Protein AF-A0AAV4BTY3-F1 (afdb_monomer_lite)

Foldseek 3Di:
DPDPVPPPPDDPVPPPPPPDDDDDDDDDDDDDDDDDDDDDDDDDDCPPPPDVVVVDADPLLVVVLLVVLVVCVVVVHQLQNQQCVLVVLCVVCVPDPSSPRNPSHSVNSVCCVVVNVVVVVVVVVVVVCPDPVHDDDDDDPVVCPVVVVVVVVDDDDDDDDDDDDDD

Organism: NCBI:txid259542

pLDDT: mean 70.31, std 22.99, range [29.03, 96.31]

Sequence (167 aa):
MGEALKSHAKSSKHVSLSTGKKSHVVKPVEAPCVENETDTSSSNANTQKSSIASFVSDENVLEAEMLWAFWAVPSHFSSNSCEKISALFQGMFKDSEIAKKVSCGKDKVSYLCIFGLGTYFLQQIKDKMTRPDGFVLMFDESLNRDLDKKKKNGFTCPDVEYGQGKI

Radius of gyration: 28.49 Å; chains: 1; bounding box: 60×64×82 Å

Structure (mmCIF, N/CA/C/O backbone):
data_AF-A0AAV4BTY3-F1
#
_entry.id   AF-A0AAV4BTY3-F1
#
loop_
_atom_site.group_PDB
_atom_site.id
_atom_site.type_symbol
_atom_site.label_atom_id
_atom_site.label_alt_id
_atom_site.label_comp_id
_atom_site.label_asym_id
_atom_site.label_entity_id
_atom_site.label_seq_id
_atom_site.pdbx_PDB_ins_code
_atom_site.Cartn_x
_atom_site.Cartn_y
_atom_site.Cartn_z
_atom_site.occupancy
_atom_site.B_iso_or_equiv
_atom_site.auth_seq_id
_atom_site.auth_comp_id
_atom_site.auth_asym_id
_atom_site.auth_atom_id
_atom_site.pdbx_PDB_model_num
ATOM 1 N N . MET A 1 1 ? 40.484 21.852 2.180 1.00 51.50 1 MET A N 1
ATOM 2 C CA . MET A 1 1 ? 39.309 21.145 2.739 1.00 51.50 1 MET A CA 1
ATOM 3 C C . MET A 1 1 ? 39.727 20.533 4.067 1.00 51.50 1 MET A C 1
ATOM 5 O O . MET A 1 1 ? 40.607 19.689 4.045 1.00 51.50 1 MET A O 1
ATOM 9 N N . GLY A 1 2 ? 39.205 20.986 5.211 1.00 56.28 2 GLY A N 1
ATOM 10 C CA . GLY A 1 2 ? 39.660 20.430 6.498 1.00 56.28 2 GLY A CA 1
ATOM 11 C C . GLY A 1 2 ? 39.089 21.030 7.785 1.00 56.28 2 GLY A C 1
ATOM 12 O O . GLY A 1 2 ? 39.280 20.438 8.837 1.00 56.28 2 GLY A O 1
ATOM 13 N N . GLU A 1 3 ? 38.357 22.146 7.731 1.00 55.88 3 GLU A N 1
ATOM 14 C CA . GLU A 1 3 ? 37.873 22.817 8.955 1.00 55.88 3 GLU A CA 1
ATOM 15 C C . GLU A 1 3 ? 36.356 22.653 9.195 1.00 55.88 3 GLU A C 1
ATOM 17 O O . GLU A 1 3 ? 35.893 22.769 10.325 1.00 55.88 3 GLU A O 1
ATOM 22 N N . ALA A 1 4 ? 35.563 22.283 8.180 1.00 46.16 4 ALA A N 1
ATOM 23 C CA . ALA A 1 4 ? 34.104 22.145 8.318 1.00 46.16 4 ALA A CA 1
ATOM 24 C C . ALA A 1 4 ? 33.657 20.858 9.046 1.00 46.16 4 ALA A C 1
ATOM 26 O O . ALA A 1 4 ? 32.582 20.818 9.636 1.00 46.16 4 ALA A O 1
ATOM 27 N N . LEU A 1 5 ? 34.484 19.806 9.045 1.00 53.25 5 LEU A N 1
ATOM 28 C CA . LEU A 1 5 ? 34.153 18.520 9.677 1.00 53.25 5 LEU A CA 1
ATOM 29 C C . LEU A 1 5 ? 34.348 18.535 11.205 1.00 53.25 5 LEU A C 1
ATOM 31 O O . LEU A 1 5 ? 33.821 17.674 11.905 1.00 53.25 5 LEU A O 1
ATOM 35 N N . LYS A 1 6 ? 35.086 19.515 11.745 1.00 56.88 6 LYS A N 1
ATOM 36 C CA . LYS A 1 6 ? 35.454 19.567 13.171 1.00 56.88 6 LYS A CA 1
ATOM 37 C C . LYS A 1 6 ? 34.403 20.228 14.071 1.00 56.88 6 LYS A C 1
ATOM 39 O O . LYS A 1 6 ? 34.493 20.088 15.289 1.00 56.88 6 LYS A O 1
ATOM 44 N N . SER A 1 7 ? 33.405 20.916 13.511 1.00 54.94 7 SER A N 1
ATOM 45 C CA . SER A 1 7 ? 32.426 21.691 14.292 1.00 54.94 7 SER A CA 1
ATOM 46 C C . SER A 1 7 ? 31.209 20.886 14.771 1.00 54.94 7 SER A C 1
ATOM 48 O O . SER A 1 7 ? 30.595 21.259 15.767 1.00 54.94 7 SER A O 1
ATOM 50 N N . HIS A 1 8 ? 30.882 19.748 14.146 1.00 50.41 8 HIS A N 1
ATOM 51 C CA . HIS A 1 8 ? 29.695 18.956 14.512 1.00 50.41 8 HIS A CA 1
ATOM 52 C C . HIS A 1 8 ? 29.920 17.936 15.643 1.00 50.41 8 HIS A C 1
ATOM 54 O O . HIS A 1 8 ? 28.957 17.438 16.222 1.00 50.41 8 HIS A O 1
ATOM 60 N N . ALA A 1 9 ? 31.172 17.659 16.020 1.00 53.56 9 ALA A N 1
ATOM 61 C CA . ALA A 1 9 ? 31.509 16.645 17.027 1.00 53.56 9 ALA A CA 1
ATOM 62 C C . ALA A 1 9 ? 31.341 17.106 18.494 1.00 53.56 9 ALA A C 1
ATOM 64 O O . ALA A 1 9 ? 31.616 16.335 19.410 1.00 53.56 9 ALA A O 1
ATOM 65 N N . LYS A 1 10 ? 30.911 18.352 18.747 1.00 57.56 10 LYS A N 1
ATOM 66 C CA . LYS A 1 10 ? 30.806 18.934 20.104 1.00 57.56 10 LYS A CA 1
ATOM 67 C C . LYS A 1 10 ? 29.408 19.452 20.461 1.00 57.56 10 LYS A C 1
ATOM 69 O O . LYS A 1 10 ? 29.269 20.377 21.256 1.00 57.56 10 LYS A O 1
ATOM 74 N N . SER A 1 11 ? 28.350 18.861 19.906 1.00 56.75 11 SER A N 1
ATOM 75 C CA . SER A 1 11 ? 27.002 19.130 20.417 1.00 56.75 11 SER A CA 1
ATOM 76 C C . SER A 1 11 ? 26.830 18.487 21.798 1.00 56.75 11 SER A C 1
ATOM 78 O O . SER A 1 11 ? 26.902 17.267 21.946 1.00 56.75 11 SER A O 1
ATOM 80 N N . SER A 1 12 ? 26.573 19.318 22.810 1.00 54.47 12 SER A N 1
ATOM 81 C CA . SER A 1 12 ? 26.396 18.932 24.221 1.00 54.47 12 SER A CA 1
ATOM 82 C C . SER A 1 12 ? 25.313 17.857 24.445 1.00 54.47 12 SER A C 1
ATOM 84 O O . SER A 1 12 ? 25.351 17.118 25.425 1.00 54.47 12 SER A O 1
ATOM 86 N N . LYS A 1 13 ? 24.383 17.680 23.495 1.00 58.53 13 LYS A N 1
ATOM 87 C CA . LYS A 1 13 ? 23.300 16.684 23.585 1.00 58.53 13 LYS A CA 1
ATOM 88 C C . LYS A 1 13 ? 23.772 15.223 23.495 1.00 58.53 13 LYS A C 1
ATOM 90 O O . LYS A 1 13 ? 23.005 14.338 23.847 1.00 58.53 13 LYS A O 1
ATOM 95 N N . HIS A 1 14 ? 25.003 14.964 23.042 1.00 46.62 14 HIS A N 1
ATOM 96 C CA . HIS A 1 14 ? 25.548 13.606 22.885 1.00 46.62 14 HIS A CA 1
ATOM 97 C C . HIS A 1 14 ? 26.489 13.159 24.022 1.00 46.62 14 HIS A C 1
ATOM 99 O O . HIS A 1 14 ? 26.862 11.989 24.074 1.00 46.62 14 HIS A O 1
ATOM 105 N N . VAL A 1 15 ? 26.883 14.057 24.936 1.00 48.66 15 VAL A N 1
ATOM 106 C CA . VAL A 1 15 ? 27.882 13.761 25.987 1.00 48.66 15 VAL A CA 1
ATOM 107 C C . VAL A 1 15 ? 27.252 13.180 27.261 1.00 48.66 15 VAL A C 1
ATOM 109 O O . VAL A 1 15 ? 27.940 12.522 28.034 1.00 48.66 15 VAL A O 1
ATOM 112 N N . SER A 1 16 ? 25.943 13.329 27.480 1.00 49.28 16 SER A N 1
ATOM 113 C CA . SER A 1 16 ? 25.290 12.842 28.708 1.00 49.28 16 SER A CA 1
ATOM 114 C C . SER A 1 16 ? 24.873 11.364 28.689 1.00 49.28 16 SER A C 1
ATOM 116 O O . SER A 1 16 ? 24.364 10.874 29.693 1.00 49.28 16 SER A O 1
ATOM 118 N N . LEU A 1 17 ? 25.087 10.633 27.587 1.00 51.28 17 LEU A N 1
ATOM 119 C CA . LEU A 1 17 ? 24.644 9.235 27.441 1.00 51.28 17 LEU A CA 1
ATOM 120 C C . LEU A 1 17 ? 25.786 8.212 27.317 1.00 51.28 17 LEU A C 1
ATOM 122 O O . LEU A 1 17 ? 25.522 7.015 27.254 1.00 51.28 17 LEU A O 1
ATOM 126 N N . SER A 1 18 ? 27.054 8.636 27.326 1.00 50.47 18 SER A N 1
ATOM 127 C CA . SER A 1 18 ? 28.204 7.723 27.201 1.00 50.47 18 SER A CA 1
ATOM 128 C C . SER A 1 18 ? 28.766 7.207 28.534 1.00 50.47 18 SER A C 1
ATOM 130 O O . SER A 1 18 ? 29.656 6.357 28.533 1.00 50.47 18 SER A O 1
ATOM 132 N N . THR A 1 19 ? 28.219 7.625 29.679 1.00 44.66 19 THR A N 1
ATOM 133 C CA . THR A 1 19 ? 28.652 7.168 31.016 1.00 44.66 19 THR A CA 1
ATOM 134 C C . THR A 1 19 ? 27.807 6.028 31.598 1.00 44.66 19 THR A C 1
ATOM 136 O O . THR A 1 19 ? 27.775 5.832 32.809 1.00 44.66 19 THR A O 1
ATOM 139 N N . GLY A 1 20 ? 27.151 5.231 30.751 1.00 40.91 20 GLY A N 1
ATOM 140 C CA . GLY A 1 20 ? 26.385 4.050 31.161 1.00 40.91 20 GLY A CA 1
ATOM 141 C C . GLY A 1 20 ? 26.815 2.785 30.421 1.00 40.91 20 GLY A C 1
ATOM 142 O O . GLY A 1 20 ? 26.149 2.354 29.488 1.00 40.91 20 GLY A O 1
ATOM 143 N N . LYS A 1 21 ? 27.925 2.164 30.836 1.00 42.62 21 LYS A N 1
ATOM 144 C CA . LYS A 1 21 ? 28.315 0.813 30.394 1.00 42.62 21 LYS A CA 1
ATOM 145 C C . LYS A 1 21 ? 27.255 -0.211 30.819 1.00 42.62 21 LYS A C 1
ATOM 147 O O . LYS A 1 21 ? 27.113 -0.449 32.014 1.00 42.62 21 LYS A O 1
ATOM 152 N N . LYS A 1 22 ? 26.651 -0.927 29.865 1.00 37.06 22 LYS A N 1
ATOM 153 C CA . LYS A 1 22 ? 26.330 -2.358 30.016 1.00 37.06 22 LYS A CA 1
ATOM 154 C C . LYS A 1 22 ? 26.636 -3.084 28.708 1.00 37.06 22 LYS A C 1
ATOM 156 O O . LYS A 1 22 ? 25.929 -2.949 27.718 1.00 37.06 22 LYS A O 1
ATOM 161 N N . SER A 1 23 ? 27.748 -3.812 28.729 1.00 36.94 23 SER A N 1
ATOM 162 C CA . SER A 1 23 ? 28.118 -4.800 27.721 1.00 36.94 23 SER A CA 1
ATOM 163 C C . SER A 1 23 ? 27.135 -5.962 27.818 1.00 36.94 23 SER A C 1
ATOM 165 O O . SER A 1 23 ? 27.053 -6.590 28.873 1.00 36.94 23 SER A O 1
ATOM 167 N N . HIS A 1 24 ? 26.392 -6.246 26.751 1.00 38.50 24 HIS A N 1
ATOM 168 C CA . HIS A 1 24 ? 25.762 -7.548 26.586 1.00 38.50 24 HIS A CA 1
ATOM 169 C C . HIS A 1 24 ? 26.289 -8.155 25.292 1.00 38.50 24 HIS A C 1
ATOM 171 O O . HIS A 1 24 ? 25.902 -7.780 24.189 1.00 38.50 24 HIS A O 1
ATOM 177 N N . VAL A 1 25 ? 27.243 -9.065 25.457 1.00 36.22 25 VAL A N 1
ATOM 178 C CA . VAL A 1 25 ? 27.734 -9.940 24.397 1.00 36.22 25 VAL A CA 1
ATOM 179 C C . VAL A 1 25 ? 26.576 -10.856 24.002 1.00 36.22 25 VAL A C 1
ATOM 181 O O . VAL A 1 25 ? 26.042 -11.574 24.848 1.00 36.22 25 VAL A O 1
ATOM 184 N N . VAL A 1 26 ? 26.166 -10.818 22.737 1.00 34.16 26 VAL A N 1
ATOM 185 C CA . VAL A 1 26 ? 25.197 -11.763 22.169 1.00 34.16 26 VAL A CA 1
ATOM 186 C C . VAL A 1 26 ? 25.995 -12.823 21.416 1.00 34.16 26 VAL A C 1
ATOM 188 O O . VAL A 1 26 ? 26.658 -12.517 20.428 1.00 34.16 26 VAL A O 1
ATOM 191 N N . LYS A 1 27 ? 25.971 -14.063 21.912 1.00 37.09 27 LYS A N 1
ATOM 192 C CA . LYS A 1 27 ? 26.385 -15.242 21.139 1.00 37.09 27 LYS A CA 1
ATOM 193 C C . LYS A 1 27 ? 25.177 -15.745 20.335 1.00 37.09 27 LYS A C 1
ATOM 195 O O . LYS A 1 27 ? 24.070 -15.701 20.874 1.00 37.09 27 LYS A O 1
ATOM 200 N N . PRO A 1 28 ? 25.358 -16.238 19.100 1.00 37.91 28 PRO A N 1
ATOM 201 C CA . PRO A 1 28 ? 24.285 -16.880 18.356 1.00 37.91 28 PRO A CA 1
ATOM 202 C C . PRO A 1 28 ? 24.123 -18.325 18.849 1.00 37.91 28 PRO A C 1
ATOM 204 O O . PRO A 1 28 ? 25.122 -19.006 19.082 1.00 37.91 28 PRO A O 1
ATOM 207 N N . VAL A 1 29 ? 22.887 -18.792 19.031 1.00 32.47 29 VAL A N 1
ATOM 208 C CA . VAL A 1 29 ? 22.607 -20.214 19.266 1.00 32.47 29 VAL A CA 1
ATOM 209 C C . VAL A 1 29 ? 21.457 -20.666 18.371 1.00 32.47 29 VAL A C 1
ATOM 211 O O . VAL A 1 29 ? 20.383 -20.065 18.359 1.00 32.47 29 VAL A O 1
ATOM 214 N N . GLU A 1 30 ? 21.758 -21.684 17.571 1.00 35.34 30 GLU A N 1
ATOM 215 C CA . GLU A 1 30 ? 20.861 -22.434 16.696 1.00 35.34 30 GLU A CA 1
ATOM 216 C C . GLU A 1 30 ? 19.874 -23.281 17.520 1.00 35.34 30 GLU A C 1
ATOM 218 O O . GLU A 1 30 ? 20.185 -23.718 18.629 1.00 35.34 30 GLU A O 1
ATOM 223 N N . ALA A 1 31 ? 18.676 -23.514 16.977 1.00 39.12 31 ALA A N 1
ATOM 224 C CA . ALA A 1 31 ? 17.643 -24.369 17.570 1.00 39.12 31 ALA A CA 1
ATOM 225 C C . ALA A 1 31 ? 17.907 -25.859 17.272 1.00 39.12 31 ALA A C 1
ATOM 227 O O . ALA A 1 31 ? 18.399 -26.172 16.185 1.00 39.12 31 ALA A O 1
ATOM 228 N N . PRO A 1 32 ? 17.534 -26.786 18.183 1.00 40.81 32 PRO A N 1
ATOM 229 C CA . PRO A 1 32 ? 16.322 -27.574 17.905 1.00 40.81 32 PRO A CA 1
ATOM 230 C C . PRO A 1 32 ? 15.460 -28.013 19.124 1.00 40.81 32 PRO A C 1
ATOM 232 O O . PRO A 1 32 ? 15.951 -28.275 20.215 1.00 40.81 32 PRO A O 1
ATOM 23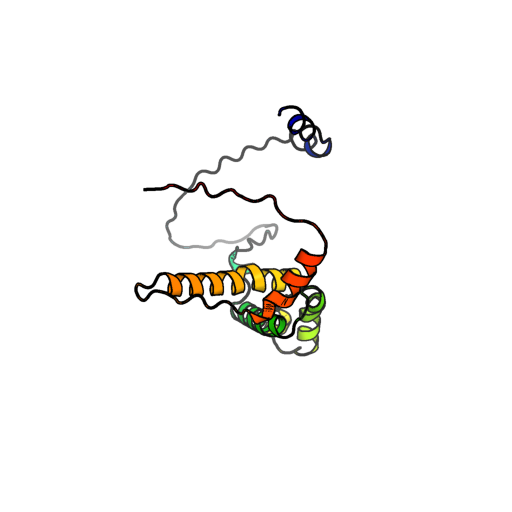5 N N . CYS A 1 33 ? 14.151 -28.059 18.842 1.00 29.03 33 CYS A N 1
ATOM 236 C CA . CYS A 1 33 ? 13.025 -28.953 19.195 1.00 29.03 33 CYS A CA 1
ATOM 237 C C . CYS A 1 33 ? 12.953 -29.836 20.484 1.00 29.03 33 CYS A C 1
ATOM 239 O O . CYS A 1 33 ? 13.879 -30.581 20.776 1.00 29.03 33 CYS A O 1
ATOM 241 N N . VAL A 1 34 ? 11.712 -29.904 21.033 1.00 35.16 34 VAL A N 1
ATOM 242 C CA . VAL A 1 34 ? 10.958 -31.057 21.636 1.00 35.16 34 VAL A CA 1
ATOM 243 C C . VAL A 1 34 ? 10.626 -31.049 23.160 1.00 35.16 34 VAL A C 1
ATOM 245 O O . VAL A 1 34 ? 11.488 -31.249 24.004 1.00 35.16 34 VAL A O 1
ATOM 248 N N . GLU A 1 35 ? 9.313 -30.844 23.411 1.00 33.88 35 GLU A N 1
ATOM 249 C CA . GLU A 1 35 ? 8.310 -31.483 24.322 1.00 33.88 35 GLU A CA 1
ATOM 250 C C . GLU A 1 35 ? 8.379 -31.474 25.881 1.00 33.88 35 GLU A C 1
ATOM 252 O O . GLU A 1 35 ? 9.301 -32.018 26.472 1.00 33.88 35 GLU A O 1
ATOM 257 N N . ASN A 1 36 ? 7.283 -30.929 26.475 1.00 33.19 36 ASN A N 1
ATOM 258 C CA . ASN A 1 36 ? 6.404 -31.380 27.599 1.00 33.19 36 ASN A CA 1
ATOM 259 C C . ASN A 1 36 ? 7.051 -31.743 28.980 1.00 33.19 36 ASN A C 1
ATOM 261 O O . ASN A 1 36 ? 8.047 -32.439 29.022 1.00 33.19 36 ASN A O 1
ATOM 265 N N . GLU A 1 37 ? 6.614 -31.337 30.193 1.00 37.22 37 GLU A N 1
ATOM 266 C CA . GLU A 1 37 ? 5.282 -31.233 30.834 1.00 37.22 37 GLU A CA 1
ATOM 267 C C . GLU A 1 37 ? 5.243 -30.259 32.051 1.00 37.22 37 GLU A C 1
ATOM 269 O O . GLU A 1 37 ? 6.258 -29.754 32.529 1.00 37.22 37 GLU A O 1
ATOM 274 N N . THR A 1 38 ? 4.017 -29.996 32.514 1.00 40.59 38 THR A N 1
ATOM 275 C CA . THR A 1 38 ? 3.502 -29.158 33.621 1.00 40.59 38 THR A CA 1
ATOM 276 C C . THR A 1 38 ? 3.920 -29.540 35.049 1.00 40.59 38 THR A C 1
ATOM 278 O O . THR A 1 38 ? 3.857 -30.715 35.378 1.00 40.59 38 THR A O 1
ATOM 281 N N . ASP A 1 39 ? 4.132 -28.542 35.935 1.00 29.69 39 ASP A N 1
ATOM 282 C CA . ASP A 1 39 ? 3.557 -28.552 37.300 1.00 29.69 39 ASP A CA 1
ATOM 283 C C . ASP A 1 39 ? 3.537 -27.184 38.048 1.00 29.69 39 ASP A C 1
ATOM 285 O O . ASP A 1 39 ? 4.546 -26.521 38.269 1.00 29.69 39 ASP A O 1
ATOM 289 N N . THR A 1 40 ? 2.306 -26.783 38.386 1.00 36.03 40 THR A N 1
ATOM 290 C CA . THR A 1 40 ? 1.707 -26.074 39.543 1.00 36.03 40 THR A CA 1
ATOM 291 C C . THR A 1 40 ? 2.490 -25.100 40.471 1.00 36.03 40 THR A C 1
ATOM 293 O O . THR A 1 40 ? 3.290 -25.486 41.313 1.00 36.03 40 THR A O 1
ATOM 296 N N . SER A 1 41 ? 2.017 -23.838 40.430 1.00 46.19 41 SER A N 1
ATOM 297 C CA . SER A 1 41 ? 1.839 -22.806 41.488 1.00 46.19 41 SER A CA 1
ATOM 298 C C . SER A 1 41 ? 3.021 -22.242 42.297 1.00 46.19 41 SER A C 1
ATOM 300 O O . SER A 1 41 ? 3.406 -22.798 43.321 1.00 46.19 41 SER A O 1
ATOM 302 N N . SER A 1 42 ? 3.401 -20.987 41.998 1.00 35.94 42 SER A N 1
ATOM 303 C CA . SER A 1 42 ? 3.327 -19.845 42.944 1.00 35.94 42 SER A CA 1
ATOM 304 C C . SER A 1 42 ? 3.819 -18.530 42.319 1.00 35.94 42 SER A C 1
ATOM 306 O O . SER A 1 42 ? 4.802 -18.510 41.590 1.00 35.94 42 SER A O 1
ATOM 308 N N . SER A 1 43 ? 3.099 -17.442 42.631 1.00 47.25 43 SER A N 1
ATOM 309 C CA . SER A 1 43 ? 3.473 -16.019 42.506 1.00 47.25 43 SER A CA 1
ATOM 310 C C . SER A 1 43 ? 4.273 -15.608 41.264 1.00 47.25 43 SER A C 1
ATOM 312 O O . SER A 1 43 ? 5.497 -15.582 41.313 1.00 47.25 43 SER A O 1
ATOM 314 N N . ASN A 1 44 ? 3.610 -15.166 40.191 1.00 38.59 44 ASN A N 1
ATOM 315 C CA . ASN A 1 44 ? 4.323 -14.558 39.069 1.00 38.59 44 ASN A CA 1
ATOM 316 C C . ASN A 1 44 ? 3.692 -13.231 38.660 1.00 38.59 44 ASN A C 1
ATOM 318 O O . ASN A 1 44 ? 2.531 -13.166 38.256 1.00 38.59 44 ASN A O 1
ATOM 322 N N . ALA A 1 45 ? 4.497 -12.169 38.758 1.00 45.03 45 ALA A N 1
ATOM 323 C CA . ALA A 1 45 ? 4.286 -10.945 38.007 1.00 45.03 45 ALA A CA 1
ATOM 324 C C . ALA A 1 45 ? 3.967 -11.343 36.563 1.00 45.03 45 ALA A C 1
ATOM 326 O O . ALA A 1 45 ? 4.750 -12.055 35.931 1.00 45.03 45 ALA A O 1
ATOM 327 N N . ASN A 1 46 ? 2.791 -10.952 36.074 1.00 46.84 46 ASN A N 1
ATOM 328 C CA . ASN A 1 46 ? 2.328 -11.281 34.733 1.00 46.84 46 ASN A CA 1
ATOM 329 C C . ASN A 1 46 ? 3.140 -10.471 33.711 1.00 46.84 46 ASN A C 1
ATOM 331 O O . ASN A 1 46 ? 2.654 -9.516 33.111 1.00 46.84 46 ASN A O 1
ATOM 335 N N . THR A 1 47 ? 4.415 -10.813 33.543 1.00 55.03 47 THR A N 1
ATOM 336 C CA . THR A 1 47 ? 5.188 -10.442 32.368 1.00 55.03 47 THR A CA 1
ATOM 337 C C . THR A 1 47 ? 4.643 -11.305 31.245 1.00 55.03 47 THR A C 1
ATOM 339 O O . THR A 1 47 ? 5.124 -12.413 31.005 1.00 55.03 47 THR A O 1
ATOM 342 N N . GLN A 1 48 ? 3.580 -10.820 30.598 1.00 64.56 48 GLN A N 1
ATOM 343 C CA . GLN A 1 48 ? 3.115 -11.412 29.357 1.00 64.56 48 GLN A CA 1
ATOM 344 C C . GLN A 1 48 ? 4.299 -11.438 28.394 1.00 64.56 48 GLN A C 1
ATOM 346 O O . GLN A 1 48 ? 4.780 -10.396 27.948 1.00 64.56 48 GLN A O 1
ATOM 351 N N . LYS A 1 49 ? 4.802 -12.642 28.113 1.00 64.69 49 LYS A N 1
ATOM 352 C CA . LYS A 1 49 ? 5.715 -12.881 27.002 1.00 64.69 49 LYS A CA 1
ATOM 353 C C . LYS A 1 49 ? 4.900 -12.649 25.733 1.00 64.69 49 LYS A C 1
ATOM 355 O O . LYS A 1 49 ? 4.291 -13.579 25.213 1.00 64.69 49 LYS A O 1
ATOM 360 N N . SER A 1 50 ? 4.813 -11.401 25.282 1.00 67.25 50 SER A N 1
ATOM 361 C CA . SER A 1 50 ? 4.252 -11.104 23.972 1.00 67.25 50 SER A CA 1
ATOM 362 C C . SER A 1 50 ? 5.176 -11.731 22.934 1.00 67.25 50 SER A C 1
ATOM 364 O O . SER A 1 50 ? 6.352 -11.388 22.815 1.00 67.25 50 SER A O 1
ATOM 366 N N . SER A 1 51 ? 4.660 -12.736 22.231 1.00 81.06 51 SER A N 1
ATOM 367 C CA . SER A 1 51 ? 5.334 -13.267 21.052 1.00 81.06 51 SER A CA 1
ATOM 368 C C . SER A 1 51 ? 5.406 -12.160 20.007 1.00 81.06 51 SER A C 1
ATOM 370 O O . SER A 1 51 ? 4.447 -11.411 19.845 1.00 81.06 51 SER A O 1
ATOM 372 N N . ILE A 1 52 ? 6.500 -12.066 19.249 1.00 78.81 52 ILE A N 1
ATOM 373 C CA . ILE A 1 52 ? 6.601 -11.098 18.145 1.00 78.81 52 ILE A CA 1
ATOM 374 C C . ILE A 1 52 ? 5.437 -11.237 17.147 1.00 78.81 52 ILE A C 1
ATOM 376 O O . ILE A 1 52 ? 5.015 -10.254 16.544 1.00 78.81 52 ILE A O 1
ATOM 380 N N . ALA A 1 53 ? 4.858 -12.439 17.051 1.00 75.25 53 ALA A N 1
ATOM 381 C CA . ALA A 1 53 ? 3.684 -12.726 16.240 1.00 75.25 53 ALA A CA 1
ATOM 382 C C . ALA A 1 53 ? 2.466 -11.858 16.601 1.00 75.25 53 ALA A C 1
ATOM 384 O O . ALA A 1 53 ? 1.693 -11.523 15.715 1.00 75.25 53 ALA A O 1
ATOM 385 N N . SER A 1 54 ? 2.311 -11.423 17.860 1.00 73.50 54 SER A N 1
ATOM 386 C CA . SER A 1 54 ? 1.187 -10.560 18.253 1.00 73.50 54 SER A CA 1
ATOM 387 C C . SER A 1 54 ? 1.294 -9.128 17.719 1.00 73.50 54 SER A C 1
ATOM 389 O O . SER A 1 54 ? 0.332 -8.374 17.813 1.00 73.50 54 SER A O 1
ATOM 391 N N . PHE A 1 55 ? 2.462 -8.731 17.205 1.00 69.25 55 PHE A N 1
ATOM 392 C CA . PHE A 1 55 ? 2.680 -7.421 16.583 1.00 69.25 55 PHE A CA 1
ATOM 393 C C . PHE A 1 55 ? 2.525 -7.457 15.060 1.00 69.25 55 PHE A C 1
ATOM 395 O O . PHE A 1 55 ? 2.449 -6.401 14.429 1.00 69.25 55 PHE A O 1
ATOM 402 N N . VAL A 1 56 ? 2.482 -8.650 14.463 1.00 72.69 56 VAL A N 1
ATOM 403 C CA . VAL A 1 56 ? 2.210 -8.806 13.037 1.00 72.69 56 VAL A CA 1
ATOM 404 C C . VAL A 1 56 ? 0.712 -8.604 12.840 1.00 72.69 56 VAL A C 1
ATOM 406 O O . VAL A 1 56 ? -0.101 -9.265 13.480 1.00 72.69 56 VAL A O 1
ATOM 409 N N . SER A 1 57 ? 0.347 -7.620 12.015 1.00 70.31 57 SER A N 1
ATOM 410 C CA . SER A 1 57 ? -1.061 -7.350 11.705 1.00 70.31 57 SER A CA 1
ATOM 411 C C . SER A 1 57 ? -1.695 -8.577 11.050 1.00 70.31 57 SER A C 1
ATOM 413 O O . SER A 1 57 ? -1.043 -9.238 10.244 1.00 70.31 57 SER A O 1
ATOM 415 N N . ASP A 1 58 ? -2.962 -8.851 11.373 1.00 87.00 58 ASP A N 1
ATOM 416 C CA . ASP A 1 58 ? -3.755 -9.872 10.679 1.00 87.00 58 ASP A CA 1
ATOM 417 C C . ASP A 1 58 ? -3.684 -9.642 9.162 1.00 87.00 58 ASP A C 1
ATOM 419 O O . ASP A 1 58 ? -3.866 -8.511 8.703 1.00 87.00 58 ASP A O 1
ATOM 423 N N . GLU A 1 59 ? -3.471 -10.705 8.382 1.00 90.56 59 GLU A N 1
ATOM 424 C CA . GLU A 1 59 ? -3.348 -10.603 6.919 1.00 90.56 59 GLU A CA 1
ATOM 425 C C . GLU A 1 59 ? -4.578 -9.930 6.293 1.00 90.56 59 GLU A C 1
ATOM 427 O O . GLU A 1 59 ? -4.435 -9.036 5.465 1.00 90.56 59 GLU A O 1
ATOM 432 N N . ASN A 1 60 ? -5.779 -10.250 6.789 1.00 93.06 60 ASN A N 1
ATOM 433 C CA . ASN A 1 60 ? -7.035 -9.630 6.350 1.00 93.06 60 ASN A CA 1
ATOM 434 C C . ASN A 1 60 ? -7.092 -8.116 6.630 1.00 93.06 60 ASN A C 1
ATOM 436 O O . ASN A 1 60 ? -7.701 -7.355 5.880 1.00 93.06 60 ASN A O 1
ATOM 440 N N . VAL A 1 61 ? -6.480 -7.665 7.731 1.00 93.94 61 VAL A N 1
ATOM 441 C CA . VAL A 1 61 ? -6.4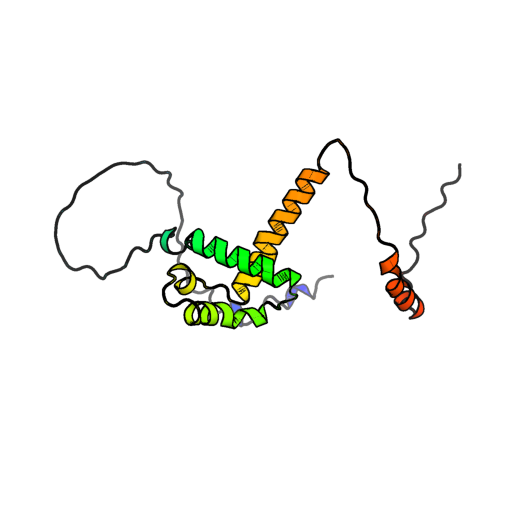03 -6.236 8.064 1.00 93.94 61 VAL A CA 1
ATOM 442 C C . VAL A 1 61 ? -5.405 -5.559 7.139 1.00 93.94 61 VAL A C 1
ATOM 444 O O . VAL A 1 61 ? -5.724 -4.524 6.564 1.00 93.94 61 VAL A O 1
ATOM 447 N N . LEU A 1 62 ? -4.233 -6.164 6.943 1.00 93.00 62 LEU A N 1
ATOM 448 C CA . LEU A 1 62 ? -3.215 -5.640 6.039 1.00 93.00 62 LEU A CA 1
ATOM 449 C C . LEU A 1 62 ? -3.732 -5.531 4.596 1.00 93.00 62 LEU A C 1
ATOM 451 O O . LEU A 1 62 ? -3.479 -4.526 3.935 1.00 93.00 62 LEU A O 1
ATOM 455 N N . GLU A 1 63 ? -4.483 -6.525 4.120 1.00 93.75 63 GLU A N 1
ATOM 456 C CA . GLU A 1 63 ? -5.102 -6.511 2.793 1.00 93.75 63 GLU A CA 1
ATOM 457 C C . GLU A 1 63 ? -6.086 -5.343 2.647 1.00 93.75 63 GLU A C 1
ATOM 459 O O . GLU A 1 63 ? -5.994 -4.576 1.687 1.00 93.75 63 GLU A O 1
ATOM 464 N N . ALA A 1 64 ? -6.970 -5.138 3.629 1.00 94.56 64 ALA A N 1
ATOM 465 C CA . ALA A 1 64 ? -7.903 -4.012 3.631 1.00 94.56 64 ALA A CA 1
ATOM 466 C C . ALA A 1 64 ? -7.176 -2.653 3.623 1.00 94.56 64 ALA A C 1
ATOM 468 O O . ALA A 1 64 ? -7.576 -1.723 2.919 1.00 94.56 64 ALA A O 1
ATOM 469 N N . GLU A 1 65 ? -6.081 -2.532 4.372 1.00 94.44 65 GLU A N 1
ATOM 470 C CA . GLU A 1 65 ? -5.258 -1.321 4.400 1.00 94.44 65 GLU A CA 1
ATOM 471 C C . GLU A 1 65 ? -4.524 -1.076 3.079 1.00 94.44 65 GLU A C 1
ATOM 473 O O . GLU A 1 65 ? -4.394 0.073 2.649 1.00 94.44 65 GLU A O 1
ATOM 478 N N . MET A 1 66 ? -4.071 -2.140 2.417 1.00 94.25 66 MET A N 1
ATOM 479 C CA . MET A 1 66 ? -3.439 -2.069 1.104 1.00 94.25 66 MET A CA 1
ATOM 480 C C . MET A 1 66 ? -4.445 -1.663 0.027 1.00 94.25 66 MET A C 1
ATOM 482 O O . MET A 1 66 ? -4.145 -0.788 -0.783 1.00 94.25 66 MET A O 1
ATOM 486 N N . LEU A 1 67 ? -5.653 -2.231 0.060 1.00 93.75 67 LEU A N 1
ATOM 487 C CA . LEU A 1 67 ? -6.782 -1.834 -0.785 1.00 93.75 67 LEU A CA 1
ATOM 488 C C . LEU A 1 67 ? -7.114 -0.352 -0.610 1.00 93.75 67 LEU A C 1
ATOM 490 O O . LEU A 1 67 ? -7.268 0.371 -1.595 1.00 93.75 67 LEU A O 1
ATOM 494 N N . TRP A 1 68 ? -7.162 0.119 0.637 1.00 93.44 68 TRP A N 1
ATOM 495 C CA . TRP A 1 68 ? -7.352 1.537 0.921 1.00 93.44 68 TRP A CA 1
ATOM 496 C C . TRP A 1 68 ? -6.234 2.398 0.324 1.00 93.44 68 TRP A C 1
ATOM 498 O O . TRP A 1 68 ? -6.516 3.377 -0.365 1.00 93.44 68 TRP A O 1
ATOM 508 N N . ALA A 1 69 ? -4.968 2.028 0.540 1.00 93.69 69 ALA A N 1
ATOM 509 C CA . ALA A 1 69 ? -3.824 2.749 -0.016 1.00 93.69 69 ALA A CA 1
ATOM 510 C C . ALA A 1 69 ? -3.872 2.794 -1.555 1.00 93.69 69 ALA A C 1
ATOM 512 O O . ALA A 1 69 ? -3.640 3.842 -2.159 1.00 93.69 69 ALA A O 1
ATOM 513 N N . PHE A 1 70 ? -4.246 1.679 -2.186 1.00 92.62 70 PHE A N 1
ATOM 514 C CA . PHE A 1 70 ? -4.382 1.565 -3.634 1.00 92.62 70 PHE A CA 1
ATOM 515 C C . PHE A 1 70 ? -5.481 2.472 -4.196 1.00 92.62 70 PHE A C 1
ATOM 517 O O . PHE A 1 70 ? -5.321 3.026 -5.280 1.00 92.62 70 PHE A O 1
ATOM 524 N N . TRP A 1 71 ? -6.572 2.673 -3.453 1.00 92.88 71 TRP A N 1
ATOM 525 C CA . TRP A 1 71 ? -7.625 3.625 -3.813 1.00 92.88 71 TRP A CA 1
ATOM 526 C C . TRP A 1 71 ? -7.234 5.087 -3.533 1.00 92.88 71 TRP A C 1
ATOM 528 O O . TRP A 1 71 ? -7.565 5.988 -4.310 1.00 92.88 71 TRP A O 1
ATOM 538 N N . ALA A 1 72 ? -6.505 5.339 -2.444 1.00 91.38 72 ALA A N 1
ATOM 539 C CA . ALA A 1 72 ? -6.136 6.683 -2.005 1.00 91.38 72 ALA A CA 1
ATOM 540 C C . ALA A 1 72 ? -5.180 7.389 -2.985 1.00 91.38 72 ALA A C 1
ATOM 542 O O . ALA A 1 72 ? -5.350 8.577 -3.267 1.00 91.38 72 ALA A O 1
ATOM 543 N N . VAL A 1 73 ? -4.205 6.661 -3.539 1.00 89.50 73 VAL A N 1
ATOM 544 C CA . VAL A 1 73 ? -3.192 7.202 -4.466 1.00 89.50 73 VAL A CA 1
ATOM 545 C C . VAL A 1 73 ? -3.796 7.831 -5.734 1.00 89.50 73 VAL A C 1
ATOM 547 O O . VAL A 1 73 ? -3.548 9.017 -5.963 1.00 89.50 73 VAL A O 1
ATOM 550 N N . PRO A 1 74 ? -4.594 7.118 -6.557 1.00 90.75 74 PRO A N 1
ATOM 551 C CA . PRO A 1 74 ? -5.195 7.696 -7.761 1.00 90.75 74 PRO A CA 1
ATOM 552 C C . PRO A 1 74 ? -6.237 8.771 -7.436 1.00 90.75 74 PRO A C 1
ATOM 554 O O . PRO A 1 74 ? -6.471 9.666 -8.241 1.00 90.75 74 PRO A O 1
ATOM 557 N N . SER A 1 75 ? -6.823 8.728 -6.238 1.00 91.62 75 SER A N 1
ATOM 558 C CA . SER A 1 75 ? -7.748 9.755 -5.748 1.00 91.62 75 SER A CA 1
ATOM 559 C C . SER A 1 75 ? -7.033 11.028 -5.265 1.00 91.62 75 SER A C 1
ATOM 561 O O . SER A 1 75 ? -7.684 11.926 -4.734 1.00 91.62 75 SER A O 1
ATOM 563 N N . HIS A 1 76 ? -5.702 11.112 -5.416 1.00 88.38 76 HIS A N 1
ATOM 564 C CA . HIS A 1 76 ? -4.857 12.212 -4.940 1.00 88.38 76 HIS A CA 1
ATOM 565 C C . HIS A 1 76 ? -5.058 12.543 -3.451 1.00 88.38 76 HIS A C 1
ATOM 567 O O . HIS A 1 76 ? -4.892 13.690 -3.023 1.00 88.38 76 HIS A O 1
ATOM 573 N N . PHE A 1 77 ? -5.396 11.541 -2.634 1.00 89.06 77 PHE A N 1
ATOM 574 C CA . PHE A 1 77 ? -5.502 11.731 -1.195 1.00 89.06 77 PHE A CA 1
ATOM 575 C C . PHE A 1 77 ? -4.114 11.951 -0.600 1.00 89.06 77 PHE A C 1
ATOM 577 O O . PHE A 1 77 ? -3.199 11.148 -0.776 1.00 89.06 77 PHE A O 1
ATOM 584 N N . SER A 1 78 ? -3.960 13.042 0.150 1.00 90.94 78 SER A N 1
ATOM 585 C CA . SER A 1 78 ? -2.743 13.248 0.929 1.00 90.94 78 SER A CA 1
ATOM 586 C C . SER A 1 78 ? -2.682 12.241 2.080 1.00 90.94 78 SER A C 1
ATOM 588 O O . SER A 1 78 ? -3.713 11.886 2.658 1.00 90.94 78 SER A O 1
ATOM 590 N N . SER A 1 79 ? -1.480 11.836 2.493 1.00 88.19 79 SER A N 1
ATOM 591 C CA . SER A 1 79 ? -1.320 10.976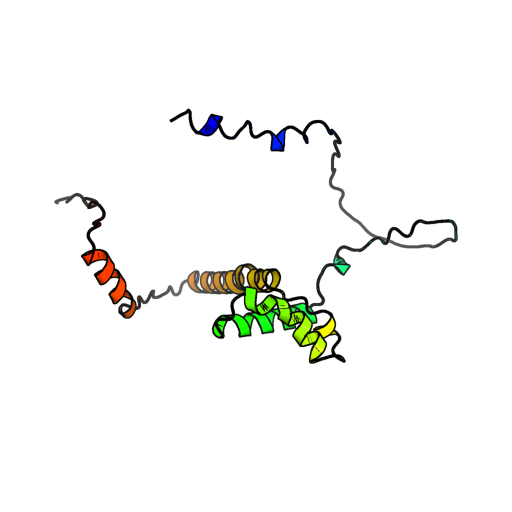 3.674 1.00 88.19 79 SER A CA 1
ATOM 592 C C . SER A 1 79 ? -1.943 11.614 4.922 1.00 88.19 79 SER A C 1
ATOM 594 O O . SER A 1 79 ? -2.576 10.926 5.716 1.00 88.19 79 SER A O 1
ATOM 596 N N . ASN A 1 80 ? -1.866 12.944 5.053 1.00 90.81 80 ASN A N 1
ATOM 597 C CA . ASN A 1 80 ? -2.498 13.685 6.151 1.00 90.81 80 ASN A CA 1
ATOM 598 C C . ASN A 1 80 ? -4.027 13.538 6.166 1.00 90.81 80 ASN A C 1
ATOM 600 O O . ASN A 1 80 ? -4.637 13.556 7.232 1.00 90.81 80 ASN A O 1
ATOM 604 N N . SER A 1 81 ? -4.651 13.355 5.002 1.00 88.69 81 SER A N 1
ATOM 605 C CA . SER A 1 81 ? -6.092 13.121 4.887 1.00 88.69 81 SER A CA 1
ATOM 606 C C . SER A 1 81 ? -6.511 11.745 5.422 1.00 88.69 81 SER A C 1
ATOM 608 O O . SER A 1 81 ? -7.689 11.543 5.706 1.00 88.69 81 SER A O 1
ATOM 610 N N . CYS A 1 82 ? -5.569 10.815 5.605 1.00 89.69 82 CYS A N 1
ATOM 611 C CA . CYS A 1 82 ? -5.835 9.470 6.121 1.00 89.69 82 CYS A CA 1
ATOM 612 C C . CYS A 1 82 ? -5.786 9.380 7.655 1.00 89.69 82 CYS A C 1
ATOM 614 O O . CYS A 1 82 ? -6.120 8.340 8.208 1.00 89.69 82 CYS A O 1
ATOM 616 N N . GLU A 1 83 ? -5.426 10.450 8.374 1.00 92.94 83 GLU A N 1
ATOM 617 C CA . GLU A 1 83 ? -5.239 10.414 9.836 1.00 92.94 83 GLU A CA 1
ATOM 618 C C . GLU A 1 83 ? -6.468 9.889 10.598 1.00 92.94 83 GLU A C 1
ATOM 620 O O . GLU A 1 83 ? -6.347 9.155 11.575 1.00 92.94 83 GLU A O 1
ATOM 625 N N . LYS A 1 84 ? -7.670 10.240 10.130 1.00 92.69 84 LYS A N 1
ATOM 626 C CA . LYS A 1 84 ? -8.935 9.869 10.779 1.00 92.69 84 LYS A CA 1
ATOM 627 C C . LYS A 1 84 ? -9.634 8.679 10.121 1.00 92.69 84 LYS A C 1
ATOM 629 O O . LYS A 1 84 ? -10.757 8.365 10.509 1.00 92.69 84 LYS A O 1
ATOM 634 N N . ILE A 1 85 ? -9.008 8.019 9.143 1.00 91.81 85 ILE A N 1
ATOM 635 C CA . ILE A 1 85 ? -9.692 6.980 8.365 1.00 91.81 85 ILE A CA 1
ATOM 636 C C . ILE A 1 85 ? -10.014 5.744 9.206 1.00 91.81 85 ILE A C 1
ATOM 638 O O . ILE A 1 85 ? -11.113 5.209 9.113 1.00 91.81 85 ILE A O 1
ATOM 642 N N . SER A 1 86 ? -9.111 5.351 10.104 1.00 92.19 86 SER A N 1
ATOM 643 C CA . SER A 1 86 ? -9.330 4.225 11.015 1.00 92.19 86 SER A CA 1
ATOM 644 C C . SER A 1 86 ? -10.552 4.467 11.904 1.00 92.19 86 SER A C 1
ATOM 646 O O . SER A 1 86 ? -11.424 3.612 12.015 1.00 92.19 86 SER A O 1
ATOM 648 N N . ALA A 1 87 ? -10.672 5.676 12.466 1.00 93.75 87 ALA A N 1
ATOM 649 C CA . ALA A 1 87 ? -11.828 6.063 13.272 1.00 93.75 87 ALA A CA 1
ATOM 650 C C . ALA A 1 87 ? -13.123 6.113 12.441 1.00 93.75 87 ALA A C 1
ATOM 652 O O . ALA A 1 87 ? -14.186 5.729 12.928 1.00 93.75 87 ALA A O 1
ATOM 653 N N . LEU A 1 88 ? -13.040 6.555 11.180 1.00 94.25 88 LEU A N 1
ATOM 654 C CA . LEU A 1 88 ? -14.178 6.547 10.263 1.00 94.25 88 LEU A CA 1
ATOM 655 C C . LEU A 1 88 ? -14.656 5.116 9.983 1.00 94.25 88 LEU A C 1
ATOM 657 O O . LEU A 1 88 ? -15.848 4.847 10.114 1.00 94.25 88 LEU A O 1
ATOM 661 N N . PHE A 1 89 ? -13.749 4.190 9.665 1.00 93.94 89 PHE A N 1
ATOM 662 C CA . PHE A 1 89 ? -14.104 2.792 9.411 1.00 93.94 89 PHE A CA 1
ATOM 663 C C . PHE A 1 89 ? -14.701 2.109 10.638 1.00 93.94 89 PHE A C 1
ATOM 665 O O . PHE A 1 89 ? -15.719 1.435 10.514 1.00 93.94 89 PHE A O 1
ATOM 672 N N . GLN A 1 90 ? -14.149 2.350 11.826 1.00 94.50 90 GLN A N 1
ATOM 673 C CA . GLN A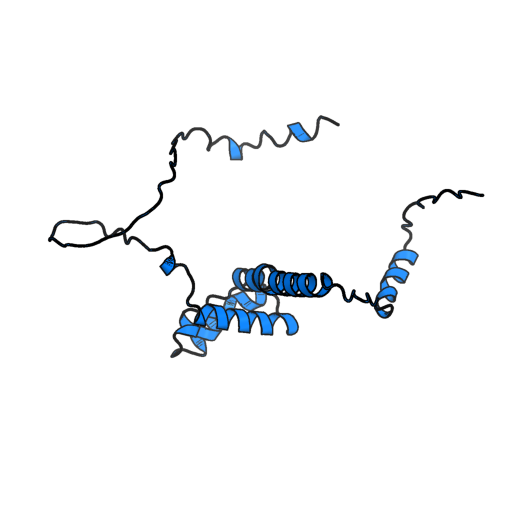 1 90 ? -14.724 1.863 13.084 1.00 94.50 90 GLN A CA 1
ATOM 674 C C . GLN A 1 90 ? -16.138 2.410 13.333 1.00 94.50 90 GLN A C 1
ATOM 676 O O . GLN A 1 90 ? -17.005 1.703 13.847 1.00 94.50 90 GLN A O 1
ATOM 681 N N . GLY A 1 91 ? -16.388 3.670 12.963 1.00 95.44 91 GLY A N 1
ATOM 682 C CA . GLY A 1 91 ? -17.703 4.298 13.077 1.00 95.44 91 GLY A CA 1
ATOM 683 C C . GLY A 1 91 ? -18.725 3.763 12.069 1.00 95.44 91 GLY A C 1
ATOM 684 O O . GLY A 1 91 ? -19.889 3.579 12.430 1.00 95.44 91 GLY A O 1
ATOM 685 N N . MET A 1 92 ? -18.290 3.509 10.832 1.00 96.31 92 MET A N 1
ATOM 686 C CA . MET A 1 92 ? -19.127 3.004 9.737 1.00 96.31 92 MET A CA 1
ATOM 687 C C . MET A 1 92 ? -19.447 1.510 9.876 1.00 96.31 92 MET A C 1
ATOM 689 O O . MET A 1 92 ? -20.563 1.104 9.566 1.00 96.31 92 MET A O 1
ATOM 693 N N . PHE A 1 93 ? -18.498 0.708 10.365 1.00 95.31 93 PHE A N 1
ATOM 694 C CA . PHE A 1 93 ? -18.577 -0.755 10.399 1.00 95.31 93 PHE A CA 1
ATOM 695 C C . PHE A 1 93 ? -18.332 -1.287 11.818 1.00 95.31 93 PHE A C 1
ATOM 697 O O . PHE A 1 93 ? -17.260 -1.795 12.145 1.00 95.31 93 PHE A O 1
ATOM 704 N N . LYS A 1 94 ? -19.332 -1.156 12.694 1.00 93.25 94 LYS A N 1
ATOM 705 C CA . LYS A 1 94 ? -19.207 -1.513 14.124 1.00 93.25 94 LYS A CA 1
ATOM 706 C C . LYS A 1 94 ? -19.145 -3.021 14.387 1.00 93.25 94 LYS A C 1
ATOM 708 O O . LYS A 1 94 ? -18.630 -3.453 15.418 1.00 93.25 94 LYS A O 1
ATOM 713 N N . ASP A 1 95 ? -19.703 -3.805 13.481 1.00 94.88 95 ASP A N 1
ATOM 714 C CA . ASP A 1 95 ? -19.760 -5.265 13.494 1.00 94.88 95 ASP A CA 1
ATOM 715 C C . ASP A 1 95 ? -18.511 -5.916 12.881 1.00 94.88 95 ASP A C 1
ATOM 717 O O . ASP A 1 95 ? -18.208 -7.068 13.183 1.00 94.88 95 ASP A O 1
ATOM 721 N N . SER A 1 96 ? -17.750 -5.178 12.071 1.00 94.38 96 SER A N 1
ATOM 722 C CA . SER A 1 96 ? -16.564 -5.701 11.396 1.00 94.38 96 SER A CA 1
ATOM 723 C C . SER A 1 96 ? -15.344 -5.747 12.317 1.00 94.38 96 SER A C 1
ATOM 725 O O . SER A 1 96 ? -14.808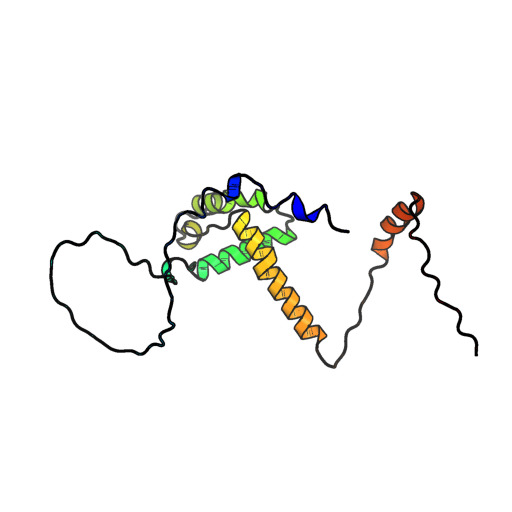 -4.722 12.742 1.00 94.38 96 SER A O 1
ATOM 727 N N . GLU A 1 97 ? -14.841 -6.957 12.565 1.00 92.38 97 GLU A N 1
ATOM 728 C CA . GLU A 1 97 ? -13.578 -7.179 13.282 1.00 92.38 97 GLU A CA 1
ATOM 729 C C . GLU A 1 97 ? -12.368 -6.599 12.533 1.00 92.38 97 GLU A C 1
ATOM 731 O O . GLU A 1 97 ? -11.414 -6.137 13.159 1.00 92.38 97 GLU A O 1
ATOM 736 N N . ILE A 1 98 ? -12.423 -6.553 11.197 1.00 93.12 98 ILE A N 1
ATOM 737 C CA . ILE A 1 98 ? -11.377 -5.939 10.370 1.00 93.12 98 ILE A CA 1
ATOM 738 C C . ILE A 1 98 ? -11.367 -4.429 10.610 1.00 93.12 98 ILE A C 1
ATOM 740 O O . ILE A 1 98 ? -10.328 -3.869 10.949 1.00 93.12 98 ILE A O 1
ATOM 744 N N . ALA A 1 99 ? -12.527 -3.771 10.518 1.00 92.88 99 ALA A N 1
ATOM 745 C CA . ALA A 1 99 ? -12.628 -2.323 10.692 1.00 92.88 99 ALA A CA 1
ATOM 746 C C . ALA A 1 99 ? -12.187 -1.864 12.090 1.00 92.88 99 ALA A C 1
ATOM 748 O O . ALA A 1 99 ? -11.566 -0.811 12.220 1.00 92.88 99 ALA A O 1
ATOM 749 N N . LYS A 1 100 ? -12.435 -2.676 13.128 1.00 92.62 100 LYS A N 1
ATOM 750 C CA . LYS A 1 100 ? -11.927 -2.433 14.489 1.00 92.62 100 LYS A CA 1
ATOM 751 C C . LYS A 1 100 ? -10.401 -2.401 14.550 1.00 92.62 100 LYS A C 1
ATOM 753 O O . LYS A 1 100 ? -9.845 -1.589 15.288 1.00 92.62 100 LYS A O 1
ATOM 758 N N . LYS A 1 101 ? -9.738 -3.268 13.785 1.00 91.94 101 LYS A N 1
ATOM 759 C CA . LYS A 1 101 ? -8.284 -3.469 13.812 1.00 91.94 101 LYS A CA 1
ATOM 760 C C . LYS A 1 101 ? -7.512 -2.619 12.800 1.00 91.94 101 LYS A C 1
ATOM 762 O O . LYS A 1 101 ? -6.311 -2.436 12.986 1.00 91.94 101 LYS A O 1
ATOM 767 N N . VAL A 1 102 ? -8.165 -2.102 11.755 1.00 91.00 102 VAL A N 1
ATOM 768 C CA . VAL A 1 102 ? -7.529 -1.215 10.767 1.00 91.00 102 VAL A CA 1
ATOM 769 C C . VAL A 1 102 ? -6.915 -0.007 11.473 1.00 91.00 102 VAL A C 1
ATOM 771 O O . VAL A 1 102 ? -7.582 0.713 12.214 1.00 91.00 102 VAL A O 1
ATOM 774 N N . SER A 1 103 ? -5.629 0.230 11.215 1.00 89.19 103 SER A N 1
ATOM 775 C CA . SER A 1 103 ? -4.832 1.285 11.844 1.00 89.19 103 SER A CA 1
ATOM 776 C C . SER A 1 103 ? -4.107 2.150 10.799 1.00 89.19 103 SER A C 1
ATOM 778 O O . SER A 1 103 ? -3.009 2.655 11.053 1.00 89.19 103 SER A O 1
ATOM 780 N N . CYS A 1 104 ? -4.698 2.314 9.611 1.00 90.00 104 CYS A N 1
ATOM 781 C CA . CYS A 1 104 ? -4.093 2.960 8.440 1.00 90.00 104 CYS A CA 1
ATOM 782 C C . CYS A 1 104 ? -4.080 4.498 8.513 1.00 90.00 104 CYS A C 1
ATOM 784 O O . CYS A 1 104 ? -4.692 5.185 7.700 1.00 90.00 104 CYS A O 1
ATOM 786 N N . GLY A 1 105 ? -3.378 5.049 9.507 1.00 90.06 105 GLY A N 1
ATOM 787 C CA . GLY A 1 105 ? -3.136 6.491 9.622 1.00 90.06 105 GLY A CA 1
ATOM 788 C C . GLY A 1 105 ? -2.111 7.016 8.607 1.00 90.06 105 GLY A C 1
ATOM 789 O O . GLY A 1 105 ? -1.589 6.264 7.777 1.00 90.06 105 GLY A O 1
ATOM 790 N N . LYS A 1 106 ? -1.765 8.309 8.703 1.00 93.62 106 LYS A N 1
ATOM 791 C CA . LYS A 1 106 ? -0.898 8.999 7.727 1.00 93.62 106 LYS A CA 1
ATOM 792 C C . LYS A 1 106 ? 0.455 8.315 7.498 1.00 93.62 106 LYS A C 1
ATOM 794 O O . LYS A 1 106 ? 0.931 8.231 6.368 1.00 93.62 106 LYS A O 1
ATOM 799 N N . ASP A 1 107 ? 1.072 7.811 8.564 1.00 94.06 107 ASP A N 1
ATOM 800 C CA . ASP A 1 107 ? 2.416 7.238 8.491 1.00 94.06 107 ASP A CA 1
ATOM 801 C C . ASP A 1 107 ? 2.366 5.838 7.877 1.00 94.06 107 ASP A C 1
ATOM 803 O O . ASP A 1 107 ? 3.182 5.508 7.017 1.00 94.06 107 ASP A O 1
ATOM 807 N N . LYS A 1 108 ? 1.351 5.047 8.248 1.00 92.94 108 LYS A N 1
ATOM 808 C CA . LYS A 1 108 ? 1.159 3.687 7.738 1.00 92.94 108 LYS A CA 1
ATOM 809 C C . LYS A 1 108 ? 0.798 3.697 6.255 1.00 92.94 108 LYS A C 1
ATOM 811 O O . LYS A 1 108 ? 1.427 2.975 5.491 1.00 92.94 108 LYS A O 1
ATOM 816 N N . VAL A 1 109 ? -0.128 4.560 5.823 1.00 94.00 109 VAL A N 1
ATOM 817 C CA . VAL A 1 109 ? -0.482 4.671 4.396 1.00 94.00 109 VAL A CA 1
ATOM 818 C C . VAL A 1 109 ? 0.703 5.160 3.562 1.00 94.00 109 VAL A C 1
ATOM 820 O O . VAL A 1 109 ? 0.987 4.596 2.511 1.00 94.00 109 VAL A O 1
ATOM 823 N N . SER A 1 110 ? 1.459 6.149 4.056 1.00 93.94 110 SER A N 1
ATOM 824 C CA . SER A 1 110 ? 2.663 6.647 3.381 1.00 93.94 110 SER A CA 1
ATOM 825 C C . SER A 1 110 ? 3.701 5.536 3.218 1.00 93.94 110 SER A C 1
ATOM 827 O O . SER A 1 110 ? 4.251 5.336 2.134 1.00 93.94 110 SER A O 1
ATOM 829 N N . TYR A 1 111 ? 3.915 4.761 4.283 1.00 94.81 111 TYR A N 1
ATOM 830 C CA . TYR A 1 111 ? 4.824 3.626 4.266 1.00 94.81 111 TYR A CA 1
ATOM 831 C C . TYR A 1 111 ? 4.375 2.543 3.278 1.00 94.81 111 TYR A C 1
ATOM 833 O O . TYR A 1 111 ? 5.178 2.108 2.455 1.00 94.81 111 TYR A O 1
ATOM 841 N N . LEU A 1 112 ? 3.096 2.151 3.305 1.00 93.62 112 LEU A N 1
ATOM 842 C CA . LEU A 1 112 ? 2.528 1.173 2.373 1.00 93.62 112 LEU A CA 1
ATOM 843 C C . LEU A 1 112 ? 2.680 1.627 0.918 1.00 93.62 112 LEU A C 1
ATOM 845 O O . LEU A 1 112 ? 3.080 0.831 0.074 1.00 93.62 112 LEU A O 1
ATOM 849 N N . CYS A 1 113 ? 2.433 2.904 0.621 1.00 93.44 113 CYS A N 1
ATOM 850 C CA . CYS A 1 113 ? 2.582 3.442 -0.728 1.00 93.44 113 CYS A CA 1
ATOM 851 C C . CYS A 1 113 ? 4.042 3.437 -1.203 1.00 93.44 113 CYS A C 1
ATOM 853 O O . CYS A 1 113 ? 4.322 2.985 -2.312 1.00 93.44 113 CYS A O 1
ATOM 855 N N . ILE A 1 114 ? 4.976 3.928 -0.383 1.00 93.06 114 ILE A N 1
ATOM 856 C CA . ILE A 1 114 ? 6.378 4.110 -0.789 1.00 93.06 114 ILE A CA 1
ATOM 857 C C . ILE A 1 114 ? 7.142 2.784 -0.745 1.00 93.06 114 ILE A C 1
ATOM 859 O O . ILE A 1 114 ? 7.781 2.401 -1.723 1.00 93.06 114 ILE A O 1
ATOM 863 N N . PHE A 1 115 ? 7.082 2.089 0.391 1.00 94.19 115 PHE A N 1
ATOM 864 C CA . PHE A 1 115 ? 7.907 0.916 0.677 1.00 94.19 115 PHE A CA 1
ATOM 865 C C . PHE A 1 115 ? 7.214 -0.413 0.393 1.00 94.19 115 PHE A C 1
ATOM 867 O O . PHE A 1 115 ? 7.910 -1.417 0.273 1.00 94.19 115 PHE A O 1
ATOM 874 N N . GLY A 1 116 ? 5.886 -0.432 0.275 1.00 92.00 116 GLY A N 1
ATOM 875 C CA . GLY A 1 116 ? 5.131 -1.609 -0.156 1.00 92.00 116 GLY A CA 1
ATOM 876 C C . GLY A 1 116 ? 4.877 -1.588 -1.661 1.00 92.00 116 GLY A C 1
ATOM 877 O O . GLY A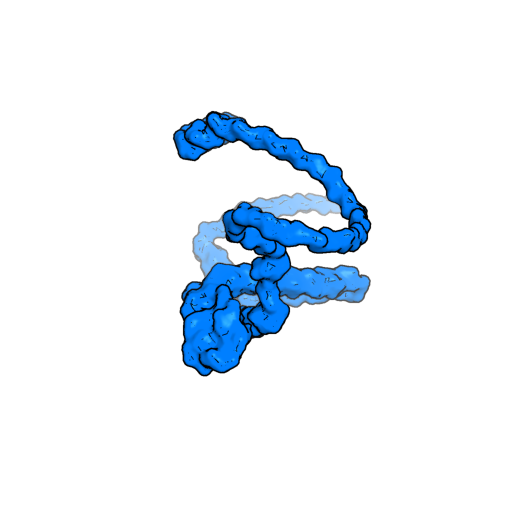 1 116 ? 5.524 -2.291 -2.430 1.00 92.00 116 GLY A O 1
ATOM 878 N N . LEU A 1 117 ? 3.937 -0.748 -2.093 1.00 92.38 117 LEU A N 1
ATOM 879 C CA . LEU A 1 117 ? 3.477 -0.688 -3.480 1.00 92.38 117 LEU A CA 1
ATOM 880 C C . LEU A 1 117 ? 4.580 -0.203 -4.430 1.00 92.38 117 LEU A C 1
ATOM 882 O O . LEU A 1 117 ? 4.840 -0.835 -5.452 1.00 92.38 117 LEU A O 1
ATOM 886 N N . GLY A 1 118 ? 5.254 0.900 -4.095 1.00 93.62 118 GLY A N 1
ATOM 887 C CA . GLY A 1 118 ? 6.289 1.490 -4.945 1.00 93.62 118 GLY A CA 1
ATOM 888 C C . GLY A 1 118 ? 7.464 0.545 -5.206 1.00 93.62 118 GLY A C 1
ATOM 889 O O . GLY A 1 118 ? 7.891 0.387 -6.350 1.00 93.62 118 GLY A O 1
ATOM 890 N N . THR A 1 119 ? 7.958 -0.127 -4.165 1.00 95.62 119 THR A N 1
ATOM 891 C CA . THR A 1 119 ? 9.053 -1.104 -4.285 1.00 95.62 119 THR A CA 1
ATOM 892 C C . THR A 1 119 ? 8.623 -2.330 -5.087 1.00 95.62 119 THR A C 1
ATOM 894 O O . THR A 1 119 ? 9.372 -2.767 -5.961 1.00 95.62 119 THR A O 1
ATOM 897 N N . TYR A 1 120 ? 7.403 -2.828 -4.860 1.00 94.31 120 TYR A N 1
ATOM 898 C CA . TYR A 1 120 ? 6.840 -3.956 -5.594 1.00 94.31 120 TYR A CA 1
ATOM 899 C C . TYR A 1 120 ? 6.727 -3.664 -7.093 1.00 94.31 120 TYR A C 1
ATOM 901 O O . TYR A 1 120 ? 7.232 -4.427 -7.918 1.00 94.31 120 TYR A O 1
ATOM 909 N N . PHE A 1 121 ? 6.123 -2.533 -7.471 1.00 94.44 121 PHE A N 1
ATOM 910 C CA . PHE A 1 121 ? 5.997 -2.167 -8.882 1.00 94.44 121 PHE A CA 1
ATOM 911 C C . PHE A 1 121 ? 7.354 -1.900 -9.528 1.00 94.44 121 PHE A C 1
ATOM 913 O O . PHE A 1 121 ? 7.577 -2.311 -10.666 1.00 94.44 121 PHE A O 1
ATOM 920 N N . LEU A 1 122 ? 8.289 -1.279 -8.805 1.00 94.38 122 LEU A N 1
ATOM 921 C CA . LEU A 1 122 ? 9.650 -1.084 -9.296 1.00 94.38 122 LEU A CA 1
ATOM 922 C C . LEU A 1 122 ? 10.342 -2.421 -9.584 1.00 94.38 122 LEU A C 1
ATOM 924 O O . LEU A 1 122 ? 11.021 -2.550 -10.601 1.00 94.38 122 LEU A O 1
ATOM 928 N N . GLN A 1 123 ? 10.172 -3.413 -8.711 1.00 95.75 123 GLN A N 1
ATOM 929 C CA . GLN A 1 123 ? 10.722 -4.748 -8.916 1.00 95.75 123 GLN A CA 1
ATOM 930 C C . GLN A 1 123 ? 10.085 -5.434 -10.127 1.00 95.75 123 GLN A C 1
ATOM 932 O O . GLN A 1 123 ? 10.803 -5.887 -11.010 1.00 95.75 123 GLN A O 1
ATOM 937 N N . GLN A 1 124 ? 8.759 -5.374 -10.255 1.00 94.12 124 GLN A N 1
ATOM 938 C CA . GLN A 1 124 ? 8.051 -5.907 -11.422 1.00 94.12 124 GLN A CA 1
ATOM 939 C C . GLN A 1 124 ? 8.499 -5.261 -12.742 1.00 94.12 124 GLN A C 1
ATOM 941 O O . GLN A 1 124 ? 8.588 -5.929 -13.773 1.00 94.12 124 GLN A O 1
ATOM 946 N N . ILE A 1 125 ? 8.790 -3.957 -12.736 1.00 92.94 125 ILE A N 1
ATOM 947 C CA . ILE A 1 125 ? 9.329 -3.253 -13.907 1.00 92.94 125 ILE A CA 1
ATOM 948 C C . ILE A 1 125 ? 10.743 -3.750 -14.224 1.00 92.94 125 ILE A C 1
ATOM 950 O O . ILE A 1 125 ? 11.025 -4.062 -15.379 1.00 92.94 125 ILE A O 1
ATOM 954 N N . LYS A 1 126 ? 11.616 -3.877 -13.217 1.00 91.88 126 LYS A N 1
ATOM 955 C CA . LYS A 1 126 ? 12.982 -4.400 -13.390 1.00 91.88 126 LYS A CA 1
ATOM 956 C C . LYS A 1 126 ? 12.984 -5.820 -13.948 1.00 91.88 126 LYS A C 1
ATOM 958 O O . LYS A 1 126 ? 13.732 -6.103 -14.882 1.00 91.88 126 LYS A O 1
ATOM 963 N N . ASP A 1 127 ? 12.113 -6.682 -13.440 1.00 91.81 127 ASP A N 1
ATOM 964 C CA . ASP A 1 127 ? 12.014 -8.073 -13.885 1.00 91.81 127 ASP A CA 1
ATOM 965 C C . ASP A 1 127 ? 11.567 -8.157 -15.351 1.00 91.81 127 ASP A C 1
ATOM 967 O O . ASP A 1 127 ? 12.047 -8.998 -16.111 1.00 91.81 127 ASP A O 1
ATOM 971 N N . LYS A 1 128 ? 10.694 -7.240 -15.787 1.00 88.75 128 LYS A N 1
ATOM 972 C CA . LYS A 1 128 ? 10.279 -7.122 -17.192 1.00 88.75 128 LYS A CA 1
ATOM 973 C C . LYS A 1 128 ? 11.353 -6.501 -18.089 1.00 88.75 128 LYS A C 1
ATOM 975 O O . LYS A 1 128 ? 11.477 -6.926 -19.229 1.00 88.75 128 LYS A O 1
ATOM 980 N N . MET A 1 129 ? 12.130 -5.538 -17.592 1.00 87.75 129 MET A N 1
ATOM 981 C CA . MET A 1 129 ? 13.230 -4.908 -18.340 1.00 87.75 129 MET A CA 1
ATOM 982 C C . MET A 1 129 ? 14.435 -5.834 -18.534 1.00 87.75 129 MET A C 1
ATOM 984 O O . MET A 1 129 ? 15.179 -5.670 -19.493 1.00 87.75 129 MET A O 1
ATOM 988 N N . THR A 1 130 ? 14.635 -6.798 -17.633 1.00 86.75 130 THR A N 1
ATOM 989 C CA . THR A 1 130 ? 15.776 -7.733 -17.676 1.00 86.75 130 THR A CA 1
ATOM 990 C C . THR A 1 130 ? 15.598 -8.841 -18.725 1.00 86.75 130 THR A C 1
ATOM 992 O O . THR A 1 130 ? 16.500 -9.648 -18.946 1.00 86.75 130 THR A O 1
ATOM 995 N N . ARG A 1 131 ? 14.436 -8.910 -19.383 1.00 83.12 131 ARG A N 1
ATOM 996 C CA . ARG A 1 131 ? 14.154 -9.946 -20.374 1.00 83.12 131 ARG A CA 1
ATOM 997 C C . ARG A 1 131 ? 14.930 -9.701 -21.687 1.00 83.12 131 ARG A C 1
ATOM 999 O O . ARG A 1 131 ? 15.169 -8.548 -22.052 1.00 83.12 131 ARG A O 1
ATOM 1006 N N . PRO A 1 132 ? 15.350 -10.764 -22.399 1.00 81.88 132 PRO A N 1
ATOM 1007 C CA . PRO A 1 132 ? 16.242 -10.655 -23.562 1.00 81.88 132 PRO A CA 1
ATOM 1008 C C . PRO A 1 132 ? 15.606 -9.976 -24.788 1.00 81.88 132 PRO A C 1
ATOM 1010 O O . PRO A 1 132 ? 16.311 -9.599 -25.718 1.00 81.88 132 PRO A O 1
ATOM 1013 N N . ASP A 1 133 ? 14.287 -9.815 -24.784 1.00 83.44 133 ASP A N 1
ATOM 1014 C CA . ASP A 1 133 ? 13.448 -9.159 -25.790 1.00 83.44 133 ASP A CA 1
ATOM 1015 C C . ASP A 1 133 ? 13.682 -7.640 -25.900 1.00 83.44 133 ASP A C 1
ATOM 1017 O O . ASP A 1 133 ? 13.243 -7.022 -26.872 1.00 83.44 133 ASP A O 1
ATOM 1021 N N . GLY A 1 134 ? 14.432 -7.044 -24.966 1.00 82.62 134 GLY A N 1
ATOM 1022 C CA . GLY A 1 134 ? 14.709 -5.609 -24.948 1.00 82.62 134 GLY A CA 1
ATOM 1023 C C . GLY A 1 134 ? 13.472 -4.780 -24.586 1.00 82.62 134 GLY A C 1
ATOM 1024 O O . GLY A 1 134 ? 12.380 -5.297 -24.363 1.00 82.62 134 GLY A O 1
ATOM 1025 N N . PHE A 1 135 ? 13.631 -3.461 -24.490 1.00 85.81 135 PHE A N 1
ATOM 1026 C CA . PHE A 1 135 ? 12.519 -2.552 -24.218 1.00 85.81 135 PHE A CA 1
ATOM 1027 C C . PHE A 1 135 ? 12.647 -1.278 -25.048 1.00 85.81 135 PHE A C 1
ATOM 1029 O O . PHE A 1 135 ? 13.747 -0.817 -25.349 1.00 85.81 135 PHE A O 1
ATOM 1036 N N . VAL A 1 136 ? 11.504 -0.697 -25.408 1.00 85.88 136 VAL A N 1
ATOM 1037 C CA . VAL A 1 136 ? 11.438 0.602 -26.081 1.00 85.88 136 VAL A CA 1
ATOM 1038 C C . VAL A 1 136 ? 11.135 1.665 -25.034 1.00 85.88 136 VAL A C 1
ATOM 1040 O O . VAL A 1 136 ? 10.115 1.597 -24.348 1.00 85.88 136 VAL A O 1
ATOM 1043 N N . LEU A 1 137 ? 12.019 2.654 -24.910 1.00 86.06 137 LEU A N 1
ATOM 1044 C CA . LEU A 1 137 ? 11.792 3.829 -24.076 1.00 86.06 137 LEU A CA 1
ATOM 1045 C C . LEU A 1 137 ? 11.114 4.911 -24.922 1.00 86.06 137 LEU A C 1
ATOM 1047 O O . LEU A 1 137 ? 11.735 5.482 -25.815 1.00 86.06 137 LEU A O 1
ATOM 1051 N N . MET A 1 138 ? 9.835 5.170 -24.656 1.00 85.31 138 MET A N 1
ATOM 1052 C CA . MET A 1 138 ? 9.083 6.240 -25.311 1.00 85.31 138 MET A CA 1
ATOM 1053 C C . MET A 1 138 ? 9.101 7.486 -24.426 1.00 85.31 138 MET A C 1
ATOM 1055 O O . MET A 1 138 ? 8.682 7.429 -23.270 1.00 85.31 138 MET A O 1
ATOM 1059 N N . PHE A 1 139 ? 9.587 8.601 -24.967 1.00 81.25 139 PHE A N 1
ATOM 1060 C CA . PHE A 1 139 ? 9.524 9.906 -24.313 1.00 81.25 139 PHE A CA 1
ATOM 1061 C C . PHE A 1 139 ? 8.243 10.630 -24.731 1.00 81.25 139 PHE A C 1
ATOM 1063 O O . PHE A 1 139 ? 7.946 10.735 -25.920 1.00 81.25 139 PHE A O 1
ATOM 1070 N N . ASP A 1 140 ? 7.489 11.133 -23.754 1.00 83.00 140 ASP A N 1
ATOM 1071 C CA . ASP A 1 140 ? 6.338 11.998 -24.011 1.00 83.00 140 ASP A CA 1
ATOM 1072 C C . ASP A 1 140 ? 6.808 13.452 -24.168 1.00 83.00 140 ASP A C 1
ATOM 1074 O O . ASP A 1 140 ? 7.043 14.170 -23.195 1.00 83.00 140 ASP A O 1
ATOM 1078 N N . GLU A 1 141 ? 6.961 13.881 -25.421 1.00 77.75 141 GLU A N 1
ATOM 1079 C CA . GLU A 1 141 ? 7.387 15.238 -25.791 1.00 77.75 141 GLU A CA 1
ATOM 1080 C C . GLU A 1 141 ? 6.391 16.333 -25.357 1.00 77.75 141 GLU A C 1
ATOM 1082 O O . GLU A 1 141 ? 6.744 17.513 -25.305 1.00 77.75 141 GLU A O 1
ATOM 1087 N N . SER A 1 142 ? 5.146 15.992 -24.997 1.00 73.44 142 SER A N 1
ATOM 1088 C CA . SER A 1 142 ? 4.139 16.995 -24.618 1.00 73.44 142 SER A CA 1
ATOM 1089 C C . SER A 1 142 ? 4.437 17.701 -23.280 1.00 73.44 142 SER A C 1
ATOM 1091 O O . SER A 1 142 ? 3.955 18.816 -23.044 1.00 73.44 142 SER A O 1
ATOM 1093 N N . LEU A 1 143 ? 5.315 17.120 -22.451 1.00 61.12 143 LEU A N 1
ATOM 1094 C CA . LEU A 1 143 ? 5.794 17.671 -21.176 1.00 61.12 143 LEU A CA 1
ATOM 1095 C C . LEU A 1 143 ? 7.018 18.605 -21.305 1.00 61.12 143 LEU A C 1
ATOM 1097 O O . LEU A 1 143 ? 7.438 19.201 -20.313 1.00 61.12 143 LEU A O 1
ATOM 1101 N N . ASN A 1 144 ? 7.559 18.829 -22.510 1.00 67.75 144 ASN A N 1
ATOM 1102 C CA . ASN A 1 144 ? 8.698 19.742 -22.713 1.00 67.75 144 ASN A CA 1
ATOM 1103 C C . ASN A 1 144 ? 8.337 21.238 -22.646 1.00 67.75 144 ASN A C 1
ATOM 1105 O O . ASN A 1 144 ? 9.222 22.088 -22.510 1.00 67.75 144 ASN A O 1
ATOM 1109 N N . ARG A 1 145 ? 7.044 21.590 -22.666 1.00 61.78 145 ARG A N 1
ATOM 1110 C CA . ARG A 1 145 ? 6.582 22.994 -22.688 1.00 61.78 145 ARG A CA 1
ATOM 1111 C C . ARG A 1 145 ? 7.034 23.817 -21.474 1.00 61.78 145 ARG A C 1
ATOM 1113 O O . ARG A 1 145 ? 7.118 25.042 -21.569 1.00 61.78 145 ARG A O 1
ATOM 1120 N N . ASP A 1 146 ? 7.324 23.172 -20.344 1.00 59.81 146 ASP A N 1
ATOM 1121 C CA . ASP A 1 146 ? 7.811 23.844 -19.134 1.00 59.81 146 ASP A CA 1
ATOM 1122 C C . ASP A 1 146 ? 9.346 23.960 -19.074 1.00 59.81 146 ASP A C 1
ATOM 1124 O O . ASP A 1 146 ? 9.864 24.873 -18.422 1.00 59.81 146 ASP A O 1
ATOM 1128 N N . LEU A 1 147 ? 10.089 23.135 -19.824 1.00 58.62 147 LEU A N 1
ATOM 1129 C CA . LEU A 1 147 ? 11.541 23.299 -19.986 1.00 58.62 147 LEU A CA 1
ATOM 1130 C C . LEU A 1 147 ? 11.874 24.543 -20.824 1.00 58.62 147 LEU A C 1
ATOM 1132 O O . LEU A 1 147 ? 12.836 25.254 -20.518 1.00 58.62 147 LEU A O 1
ATOM 1136 N N . ASP A 1 148 ? 11.032 24.875 -21.804 1.00 56.38 148 ASP A N 1
ATOM 1137 C CA . ASP A 1 148 ? 11.175 26.090 -22.616 1.00 56.38 148 ASP A CA 1
ATOM 1138 C C . ASP A 1 148 ? 10.936 27.378 -21.816 1.00 56.38 148 ASP A C 1
ATOM 1140 O O . ASP A 1 148 ? 11.581 28.401 -22.063 1.00 56.38 148 ASP A O 1
ATOM 1144 N N . LYS A 1 149 ? 10.048 27.344 -20.813 1.00 57.03 149 LYS A N 1
ATOM 1145 C CA . LYS A 1 149 ? 9.816 28.492 -19.918 1.00 57.03 149 LYS A CA 1
ATOM 1146 C C . LYS A 1 149 ? 11.011 28.743 -18.999 1.00 57.03 149 LYS A C 1
ATOM 1148 O O . LYS A 1 149 ? 11.323 29.894 -18.710 1.00 57.03 149 LYS A O 1
ATOM 1153 N N . LYS A 1 150 ? 11.708 27.685 -18.568 1.00 53.72 150 LYS A N 1
ATOM 1154 C CA . LYS A 1 150 ? 12.887 27.794 -17.695 1.00 53.72 150 LYS A CA 1
ATOM 1155 C C . LYS A 1 150 ? 14.146 28.222 -18.459 1.00 53.72 150 LYS A C 1
ATOM 1157 O O . LYS A 1 150 ? 14.906 29.036 -17.940 1.00 53.72 150 LYS A O 1
ATOM 1162 N N . LYS A 1 151 ? 14.331 27.772 -19.709 1.00 51.88 151 LYS A N 1
ATOM 1163 C CA . LYS A 1 151 ? 15.428 28.232 -20.589 1.00 51.88 151 LYS A CA 1
ATOM 1164 C C . LYS A 1 151 ? 15.323 29.714 -20.966 1.00 51.88 151 LYS A C 1
ATOM 1166 O O . LYS A 1 151 ? 16.347 30.362 -21.151 1.00 51.88 151 LYS A O 1
ATOM 1171 N N . LYS A 1 152 ? 14.111 30.278 -21.012 1.00 50.38 152 LYS A N 1
ATOM 1172 C CA . LYS A 1 152 ? 13.893 31.716 -21.254 1.00 50.38 152 LYS A CA 1
ATOM 1173 C C . LYS A 1 152 ? 14.256 32.624 -20.067 1.00 50.38 152 LYS A C 1
ATOM 1175 O O . LYS A 1 152 ? 14.394 33.823 -20.275 1.00 50.38 152 LYS A O 1
ATOM 1180 N N . ASN A 1 153 ? 14.485 32.071 -18.869 1.00 48.81 153 ASN A N 1
ATOM 1181 C CA . ASN A 1 153 ? 14.783 32.838 -17.649 1.00 48.81 153 ASN A CA 1
ATOM 1182 C C . ASN A 1 153 ? 16.248 32.717 -17.168 1.00 48.81 153 ASN A C 1
ATOM 1184 O O . ASN A 1 153 ? 16.525 32.837 -15.977 1.00 48.81 153 ASN A O 1
ATOM 1188 N N . GLY A 1 154 ? 17.199 32.528 -18.091 1.00 48.03 154 GLY A N 1
ATOM 1189 C CA . GLY A 1 154 ? 18.557 33.059 -17.913 1.00 48.03 154 GLY A CA 1
ATOM 1190 C C . GLY A 1 154 ? 19.516 32.334 -16.962 1.00 48.03 154 GLY A C 1
ATOM 1191 O O . GLY A 1 154 ? 20.376 32.990 -16.389 1.00 48.03 154 GLY A O 1
ATOM 1192 N N . PHE A 1 155 ? 19.446 31.009 -16.824 1.00 40.97 155 PHE A N 1
ATOM 1193 C CA . PHE A 1 155 ? 20.587 30.238 -16.308 1.00 40.97 155 PHE A CA 1
ATOM 1194 C C . PHE A 1 155 ? 20.914 29.085 -17.256 1.00 40.97 155 PHE A C 1
ATOM 1196 O O . PHE A 1 155 ? 20.346 27.997 -17.174 1.00 40.97 155 PHE A O 1
ATOM 1203 N N . THR A 1 156 ? 21.820 29.358 -18.192 1.00 45.31 156 THR A N 1
ATOM 1204 C CA . THR A 1 156 ? 22.479 28.359 -19.033 1.00 45.31 156 THR A CA 1
ATOM 1205 C C . THR A 1 156 ? 23.519 27.613 -18.199 1.00 45.31 156 THR A C 1
ATOM 1207 O O . THR A 1 156 ? 24.362 28.232 -17.549 1.00 45.31 156 THR A O 1
ATOM 1210 N N . CYS A 1 157 ? 23.462 26.282 -18.202 1.00 42.28 157 CYS A N 1
ATOM 1211 C CA . CYS A 1 157 ? 24.572 25.447 -17.747 1.00 42.28 157 CYS A CA 1
ATOM 1212 C C . CYS A 1 157 ? 25.774 25.678 -18.683 1.00 42.28 157 CYS A C 1
ATOM 1214 O O . CYS A 1 157 ? 25.546 25.777 -19.888 1.00 42.28 157 CYS A O 1
ATOM 1216 N N . PRO A 1 158 ? 27.016 25.784 -18.178 1.00 46.03 158 PRO A N 1
ATOM 1217 C CA . PRO A 1 158 ? 28.184 25.922 -19.041 1.00 46.03 158 PRO A CA 1
ATOM 1218 C C . PRO A 1 158 ? 28.353 24.673 -19.914 1.00 46.03 158 PRO A C 1
ATOM 1220 O O . PRO A 1 158 ? 28.232 23.547 -19.425 1.00 46.03 158 PRO A O 1
ATOM 1223 N N . ASP A 1 159 ? 28.594 24.907 -21.202 1.00 41.53 159 ASP A N 1
ATOM 1224 C CA . ASP A 1 159 ? 28.766 23.893 -22.235 1.00 41.53 159 ASP A CA 1
ATOM 1225 C C . ASP A 1 159 ? 29.876 22.896 -21.870 1.00 41.53 159 ASP A C 1
ATOM 1227 O O . ASP A 1 159 ? 31.002 23.270 -21.538 1.00 41.53 159 ASP A O 1
ATOM 1231 N N . VAL A 1 160 ? 29.558 21.603 -21.952 1.00 42.88 160 VAL A N 1
ATOM 1232 C CA . VAL A 1 160 ? 30.559 20.534 -21.975 1.00 42.88 160 VAL A CA 1
ATOM 1233 C C . VAL A 1 160 ? 31.050 20.434 -23.417 1.00 42.88 160 VAL A C 1
ATOM 1235 O O . VAL A 1 160 ? 30.344 19.907 -24.278 1.00 42.88 160 VAL A O 1
ATOM 1238 N N . GLU A 1 161 ? 32.241 20.969 -23.690 1.00 37.28 161 GLU A N 1
ATOM 1239 C CA . GLU A 1 161 ? 32.928 20.786 -24.971 1.00 37.28 161 GLU A CA 1
ATOM 1240 C C . GLU A 1 161 ? 33.171 19.291 -25.228 1.00 37.28 161 GLU A C 1
ATOM 1242 O O . GLU A 1 161 ? 34.003 18.650 -24.584 1.00 37.28 161 GLU A O 1
ATOM 1247 N N . TYR A 1 162 ? 32.466 18.732 -26.211 1.00 41.28 162 TYR A N 1
ATOM 1248 C CA . TYR A 1 162 ? 32.868 17.482 -26.845 1.00 41.28 162 TYR A CA 1
ATOM 1249 C C . TYR A 1 162 ? 33.940 17.793 -27.890 1.00 41.28 162 TYR A C 1
ATOM 1251 O O . TYR A 1 162 ? 33.668 18.393 -28.931 1.00 41.28 162 TYR A O 1
ATOM 1259 N N . GLY A 1 163 ? 35.172 17.383 -27.586 1.00 38.56 163 GLY A N 1
ATOM 1260 C CA . GLY A 1 163 ? 36.318 17.497 -28.478 1.00 38.56 163 GLY A CA 1
ATOM 1261 C C . GLY A 1 163 ? 36.065 16.823 -29.828 1.00 38.56 163 GLY A C 1
ATOM 1262 O O . GLY A 1 163 ? 35.729 15.642 -29.910 1.00 38.56 163 GLY A O 1
ATOM 1263 N N . GLN A 1 164 ? 36.253 17.593 -30.896 1.00 38.84 164 GLN A N 1
ATOM 1264 C CA . GLN A 1 164 ? 36.276 17.125 -32.278 1.00 38.84 164 GLN A CA 1
ATOM 1265 C C . GLN A 1 164 ? 37.540 16.283 -32.514 1.00 38.84 164 GLN A C 1
ATOM 1267 O O . GLN A 1 164 ? 38.620 16.823 -32.748 1.00 38.84 164 GLN A O 1
ATOM 1272 N N . GLY A 1 165 ? 37.410 14.957 -32.467 1.00 37.47 165 GLY A N 1
ATOM 1273 C CA . GLY A 1 165 ? 38.400 14.035 -33.025 1.00 37.47 165 GLY A CA 1
ATOM 1274 C C . GLY A 1 165 ? 38.198 13.908 -34.535 1.00 37.47 165 GLY A C 1
ATOM 1275 O O . GLY A 1 165 ? 37.278 13.221 -34.973 1.00 37.47 165 GLY A O 1
ATOM 1276 N N . LYS A 1 166 ? 39.031 14.598 -35.323 1.00 37.25 166 LYS A N 1
ATOM 1277 C CA . LYS A 1 166 ? 39.143 14.412 -36.779 1.00 37.25 166 LYS A CA 1
ATOM 1278 C C . LYS A 1 166 ? 39.975 13.165 -37.103 1.00 37.25 166 LYS A C 1
ATOM 1280 O O . LYS A 1 166 ? 40.945 12.876 -36.407 1.00 37.25 166 LYS A O 1
ATOM 1285 N N . ILE A 1 167 ? 39.556 12.491 -38.173 1.00 40.38 167 ILE A N 1
ATOM 1286 C CA . ILE A 1 167 ? 40.276 11.458 -38.937 1.00 40.38 167 ILE A CA 1
ATOM 1287 C C . ILE A 1 167 ? 41.517 12.068 -39.594 1.00 40.38 167 ILE A C 1
ATOM 1289 O O . ILE A 1 167 ? 41.400 13.234 -40.048 1.00 40.38 167 ILE A O 1
#

Secondary structure (DSSP, 8-state):
--SGGGSGGG-GGGTTTSS--------------------------------GGGGSPPHHHHHHHHHHHHHHTTTT--GGGGTTHHHHHHHH-SS-HHHHH----HHHHHHIIIIIIIHHHHHHHHHHHTSTT-------GGGGHHHHHHHTTS-PPPP--------